Protein AF-A0A1Y5LQH5-F1 (afdb_monomer)

Sequence (147 aa):
MSLTEHLFPGSGIQPGTRGVVVDGPHGWLHQSVTVRFDTGFGDLREVDAPLGKIRLKRRDGGLDRFTERARWVGLCRLGVAAALLLPVLYFVVVYLWTFHTIDGLLPALVVAALDSAASMVDLVLTRPLQAAVFLSVSWWLGRFAFR

Foldseek 3Di:
DDPVCVVDVPPDDDPPFDWDFDAAFDDDPFTWTWTWTQPQLLDIDIDTDTPVPDDDDDPPCDPVVRSVVSNVLNVLLVVLVCVVCVVVVVLVVVCCVVVVDPPCVVVVSVVVVVVVVVVLVVCCVVPVPVSVVVVVVNVVSCVSNPD

pLDDT: mean 78.65, std 14.47, range [30.78, 94.56]

Secondary structure (DSSP, 8-state):
--THHHH---S-PPTT--EEEEEEEE-SSS-EEEEEEE-SSS-EEEEEEEGGG-----S---HHHHHHHHHHHHHHHHHHHHHHHHHHHHHHHHHHHHHS--TTHHHHHHHHHHHHHHHHHHHHHH-HHHHHHHHHHHHHHHHHHH-

Mean predicted aligned error: 10.96 Å

Structure (mmCIF, N/CA/C/O backbone):
data_AF-A0A1Y5LQH5-F1
#
_entry.id   AF-A0A1Y5LQH5-F1
#
loop_
_atom_site.group_PDB
_atom_site.id
_atom_site.type_symbol
_atom_site.label_atom_id
_atom_site.label_alt_id
_atom_site.label_comp_id
_atom_site.label_asym_id
_atom_site.label_entity_id
_atom_site.label_seq_id
_atom_site.pdbx_PDB_ins_code
_atom_site.Cartn_x
_atom_site.Cartn_y
_atom_site.Cartn_z
_atom_site.occupancy
_atom_site.B_iso_or_equiv
_atom_site.auth_seq_id
_atom_site.auth_comp_id
_atom_site.auth_asym_id
_atom_site.auth_atom_id
_atom_site.pdbx_PDB_model_num
ATOM 1 N N . MET A 1 1 ? 7.560 20.820 15.620 1.00 39.12 1 MET A N 1
ATOM 2 C CA . MET A 1 1 ? 6.846 20.021 14.604 1.00 39.12 1 MET A CA 1
ATOM 3 C C . MET A 1 1 ? 7.885 19.615 13.569 1.00 39.12 1 MET A C 1
ATOM 5 O O . MET A 1 1 ? 8.359 20.491 12.855 1.00 39.12 1 MET A O 1
ATOM 9 N N . SER A 1 2 ? 8.381 18.373 13.600 1.00 31.62 2 SER A N 1
ATOM 10 C CA . SER A 1 2 ? 9.509 17.944 12.752 1.00 31.62 2 SER A CA 1
ATOM 11 C C . SER A 1 2 ? 9.044 17.042 11.608 1.00 31.62 2 SER A C 1
ATOM 13 O O . SER A 1 2 ? 8.089 16.282 11.741 1.00 31.62 2 SER A O 1
ATOM 15 N N . LEU A 1 3 ? 9.760 17.107 10.481 1.00 30.78 3 LEU A N 1
ATOM 16 C CA . LEU A 1 3 ? 9.550 16.304 9.263 1.00 30.78 3 LEU A CA 1
ATOM 17 C C . LEU A 1 3 ? 9.507 14.781 9.517 1.00 30.78 3 LEU A C 1
ATOM 19 O O . LEU A 1 3 ? 8.936 14.031 8.729 1.00 30.78 3 LEU A O 1
ATOM 23 N N . THR A 1 4 ? 10.055 14.330 10.645 1.00 35.84 4 THR A N 1
ATOM 24 C CA . THR A 1 4 ? 10.047 12.938 11.110 1.00 35.84 4 THR A CA 1
ATOM 25 C C . THR A 1 4 ? 8.655 12.433 11.512 1.00 35.84 4 THR A C 1
ATOM 27 O O . THR A 1 4 ? 8.353 11.270 11.259 1.00 35.84 4 THR A O 1
ATOM 30 N N . GLU A 1 5 ? 7.774 13.289 12.049 1.00 40.44 5 GLU A N 1
ATOM 31 C CA . GLU A 1 5 ? 6.377 12.927 12.378 1.00 40.44 5 GLU A CA 1
ATOM 32 C C . GLU A 1 5 ? 5.511 12.714 11.124 1.00 40.44 5 GLU A C 1
ATOM 34 O O . GLU A 1 5 ? 4.457 12.085 11.191 1.00 40.44 5 GLU A O 1
ATOM 39 N N . HIS A 1 6 ? 5.951 13.222 9.968 1.00 38.47 6 HIS A N 1
ATOM 40 C CA . HIS A 1 6 ? 5.223 13.100 8.705 1.00 38.47 6 HIS A CA 1
ATOM 41 C C . HIS A 1 6 ? 5.598 11.838 7.913 1.00 38.47 6 HIS A C 1
ATOM 43 O O . HIS A 1 6 ? 4.779 11.324 7.156 1.00 38.47 6 HIS A O 1
ATOM 49 N N . LEU A 1 7 ? 6.819 11.328 8.103 1.00 32.84 7 LEU A N 1
ATOM 50 C CA . LEU A 1 7 ? 7.338 10.156 7.385 1.00 32.84 7 LEU A CA 1
ATOM 51 C C . LEU A 1 7 ? 7.082 8.833 8.124 1.00 32.84 7 LEU A C 1
ATOM 53 O O . LEU A 1 7 ? 7.027 7.784 7.489 1.00 32.84 7 LEU A O 1
ATOM 57 N N . PHE A 1 8 ? 6.849 8.886 9.439 1.00 36.19 8 PHE A N 1
ATOM 58 C CA . PHE A 1 8 ? 6.430 7.743 10.250 1.00 36.19 8 PHE A CA 1
ATOM 59 C C . PHE A 1 8 ? 5.106 8.070 10.954 1.00 36.19 8 PHE A C 1
ATOM 61 O O . PHE A 1 8 ? 5.131 8.615 12.061 1.00 36.19 8 PHE A O 1
ATOM 68 N N . PRO A 1 9 ? 3.934 7.734 10.384 1.00 39.38 9 PRO A N 1
ATOM 69 C CA . PRO A 1 9 ? 2.666 7.832 11.101 1.00 39.38 9 PRO A CA 1
ATOM 70 C C . PRO A 1 9 ? 2.588 6.695 12.140 1.00 39.38 9 PRO A C 1
ATOM 72 O O . PRO A 1 9 ? 1.839 5.740 11.984 1.00 39.38 9 PRO A O 1
ATOM 75 N N . GLY A 1 10 ? 3.442 6.744 13.166 1.00 37.56 10 GLY A N 1
ATOM 76 C CA . GLY A 1 10 ? 3.695 5.633 14.090 1.00 37.56 10 GLY A CA 1
ATOM 77 C C . GLY A 1 10 ? 3.225 5.843 15.531 1.00 37.56 10 GLY A C 1
ATOM 78 O O . GLY A 1 10 ? 3.279 4.897 16.317 1.00 37.56 10 GLY A O 1
ATOM 79 N N . SER A 1 11 ? 2.759 7.039 15.905 1.00 46.75 11 SER A N 1
ATOM 80 C CA . SER A 1 11 ? 2.390 7.343 17.303 1.00 46.75 11 SER A CA 1
ATOM 81 C C . SER A 1 11 ? 1.051 8.062 17.490 1.00 46.75 11 SER A C 1
ATOM 83 O O . SER A 1 11 ? 0.627 8.264 18.626 1.00 46.75 11 SER A O 1
ATOM 85 N N . GLY A 1 12 ? 0.350 8.420 16.410 1.00 52.53 12 GLY A N 1
ATOM 86 C CA . GLY A 1 12 ? -0.924 9.135 16.481 1.00 52.53 12 GLY A CA 1
ATOM 87 C C . GLY A 1 12 ? -2.089 8.290 15.981 1.00 52.53 12 GLY A C 1
ATOM 88 O O . GLY A 1 12 ? -2.122 7.913 14.811 1.00 52.53 12 GLY A O 1
ATOM 89 N N . ILE A 1 13 ? -3.075 8.029 16.842 1.00 59.62 13 ILE A N 1
ATOM 90 C CA . ILE A 1 13 ? -4.373 7.488 16.419 1.00 59.62 13 ILE A CA 1
ATOM 91 C C . ILE A 1 13 ? -4.991 8.485 15.431 1.00 59.62 13 ILE A C 1
ATOM 93 O O . ILE A 1 13 ? -5.259 9.632 15.795 1.00 59.62 13 ILE A O 1
ATOM 97 N N . GLN A 1 14 ? -5.223 8.068 14.183 1.00 62.88 14 GLN A N 1
ATOM 98 C CA . GLN A 1 14 ? -5.835 8.949 13.189 1.00 62.88 14 GLN A CA 1
ATOM 99 C C . GLN A 1 14 ? -7.281 9.298 13.595 1.00 62.88 14 GLN A C 1
ATOM 101 O O . GLN A 1 14 ? -8.009 8.432 14.104 1.00 62.88 14 GLN A O 1
ATOM 106 N N . PRO A 1 15 ? -7.748 10.536 13.356 1.00 59.97 15 PRO A N 1
ATOM 107 C CA . PRO A 1 15 ? -9.134 10.910 13.612 1.00 59.97 15 PRO A CA 1
ATOM 108 C C . PRO A 1 15 ? -10.107 9.986 12.866 1.00 59.97 15 PRO A C 1
ATOM 110 O O . PRO A 1 15 ? -10.001 9.799 11.657 1.00 59.97 15 PRO A O 1
ATOM 113 N N . GLY A 1 16 ? -11.072 9.404 13.584 1.00 64.31 16 GLY A N 1
ATOM 114 C CA . GLY A 1 16 ? -12.062 8.485 13.005 1.00 64.31 16 GLY A CA 1
ATOM 115 C C . GLY A 1 16 ? -11.658 7.005 12.993 1.00 64.31 16 GLY A C 1
ATOM 116 O O . GLY A 1 16 ? -12.449 6.179 12.525 1.00 64.31 16 GLY A O 1
ATOM 117 N N . THR A 1 17 ? -10.488 6.662 13.546 1.00 70.88 17 THR A N 1
ATOM 118 C CA . THR A 1 17 ? -10.079 5.269 13.783 1.00 70.88 17 THR A CA 1
ATOM 119 C C . THR A 1 17 ? -11.118 4.562 14.651 1.00 70.88 17 THR A C 1
ATOM 121 O O . THR A 1 17 ? -11.573 5.089 15.669 1.00 70.88 17 THR A O 1
ATOM 124 N N . ARG A 1 18 ? -11.539 3.370 14.223 1.00 74.06 18 ARG A N 1
ATOM 125 C CA . ARG A 1 18 ? -12.509 2.549 14.952 1.00 74.06 18 ARG A CA 1
ATOM 126 C C . ARG A 1 18 ? -11.754 1.499 15.749 1.00 74.06 18 ARG A C 1
ATOM 128 O O . ARG A 1 18 ? -10.934 0.784 15.187 1.00 74.06 18 ARG A O 1
ATOM 135 N N . GLY A 1 19 ? -12.080 1.394 17.028 1.00 78.69 19 GLY A N 1
ATOM 136 C CA . GLY A 1 19 ? -11.556 0.361 17.906 1.00 78.69 19 GLY A CA 1
ATOM 137 C C . GLY A 1 19 ? -12.663 -0.300 18.709 1.00 78.69 19 GLY A C 1
ATOM 138 O O . GLY A 1 19 ? -13.820 0.135 18.688 1.00 78.69 19 GLY A O 1
ATOM 139 N N . VAL A 1 20 ? -12.293 -1.359 19.408 1.00 82.69 20 VAL A N 1
ATOM 140 C CA . VAL A 1 20 ? -13.134 -2.077 20.356 1.00 82.69 20 VAL A CA 1
ATOM 141 C C . VAL A 1 20 ? -12.577 -1.875 21.757 1.00 82.69 20 VAL A C 1
ATOM 143 O O . VAL A 1 20 ? -11.366 -1.870 21.961 1.00 82.69 20 VAL A O 1
ATOM 146 N N . VAL A 1 21 ? -13.466 -1.659 22.718 1.00 82.12 21 VAL A N 1
ATOM 147 C CA . VAL A 1 21 ? -13.095 -1.573 24.130 1.00 82.12 21 VAL A CA 1
ATOM 148 C C . VAL A 1 21 ? -12.742 -2.977 24.611 1.00 82.12 21 VAL A C 1
ATOM 150 O O . VAL A 1 21 ? -13.555 -3.887 24.449 1.00 82.12 21 VAL A O 1
ATOM 153 N N . VAL A 1 22 ? -11.531 -3.147 25.140 1.00 81.94 22 VAL A N 1
ATOM 154 C CA . VAL A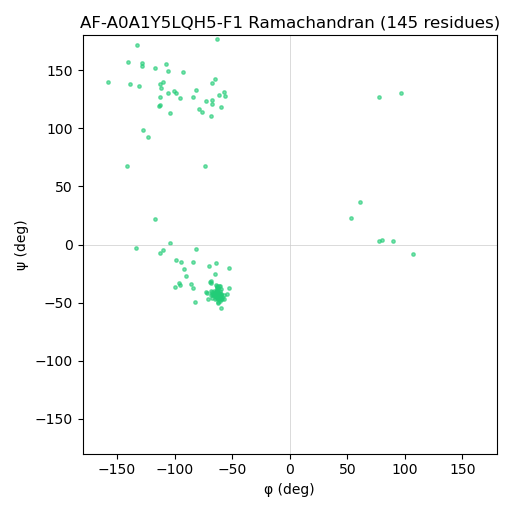 1 22 ? -11.034 -4.439 25.641 1.00 81.94 22 VAL A CA 1
ATOM 155 C C . VAL A 1 22 ? -11.152 -4.516 27.150 1.00 81.94 22 VAL A C 1
ATOM 157 O O . VAL A 1 22 ? -11.491 -5.575 27.668 1.00 81.94 22 VAL A O 1
ATOM 160 N N . ASP A 1 23 ? -10.925 -3.395 27.830 1.00 79.44 23 ASP A N 1
ATOM 161 C CA . ASP A 1 23 ? -10.952 -3.342 29.283 1.00 79.44 23 ASP A CA 1
ATOM 162 C C . ASP A 1 23 ? -11.857 -2.218 29.794 1.00 79.44 23 ASP A C 1
ATOM 164 O O . ASP A 1 23 ? -12.156 -1.263 29.073 1.00 79.44 23 ASP A O 1
ATOM 168 N N . GLY A 1 24 ? -12.349 -2.367 31.022 1.00 74.25 24 GLY A N 1
ATOM 169 C CA . GLY A 1 24 ? -13.285 -1.443 31.656 1.00 74.25 24 GLY A CA 1
ATOM 170 C C . GLY A 1 24 ? -12.719 -0.031 31.872 1.00 74.25 24 GLY A C 1
ATOM 171 O O . GLY A 1 24 ? -11.561 0.255 31.562 1.00 74.25 24 GLY A O 1
ATOM 172 N N . PRO A 1 25 ? -13.535 0.900 32.395 1.00 77.75 25 PRO A N 1
ATOM 173 C CA . PRO A 1 25 ? -13.039 2.206 32.798 1.00 77.75 25 PRO A CA 1
ATOM 174 C C . PRO A 1 25 ? -12.108 2.088 34.014 1.00 77.75 25 PRO A C 1
ATOM 176 O O . PRO A 1 25 ? -12.514 1.594 35.064 1.00 77.75 25 PRO A O 1
ATOM 179 N N . HIS A 1 26 ? -10.886 2.596 33.879 1.00 77.31 26 HIS A N 1
ATOM 180 C CA . HIS A 1 26 ? -9.863 2.652 34.921 1.00 77.31 26 HIS A CA 1
ATOM 181 C C . HIS A 1 26 ? -9.519 4.108 35.260 1.00 77.31 26 HIS A C 1
ATOM 183 O O . HIS A 1 26 ? -9.644 4.999 34.424 1.00 77.31 26 HIS A O 1
ATOM 189 N N . GLY A 1 27 ? -9.085 4.356 36.498 1.00 66.88 27 GLY A N 1
ATOM 190 C CA . GLY A 1 27 ? -8.715 5.692 36.977 1.00 66.88 27 GLY A CA 1
ATOM 191 C C . GLY A 1 27 ? -9.834 6.403 37.746 1.00 66.88 27 GLY A C 1
ATOM 192 O O . GLY A 1 27 ? -10.978 6.487 37.307 1.00 66.88 27 GLY A O 1
ATOM 193 N N . TRP A 1 28 ? -9.486 6.922 38.928 1.00 63.28 28 TRP A N 1
ATOM 194 C CA . TRP A 1 28 ? -10.450 7.491 39.877 1.00 63.28 28 TRP A CA 1
ATOM 195 C C . TRP A 1 28 ? -10.801 8.960 39.583 1.00 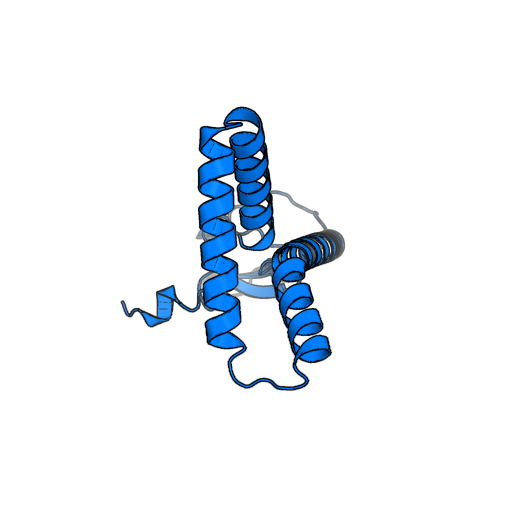63.28 28 TRP A C 1
ATOM 197 O O . TRP A 1 28 ? -11.961 9.341 39.695 1.00 63.28 28 TRP A O 1
ATOM 207 N N . LEU A 1 29 ? -9.826 9.771 39.143 1.00 70.62 29 LEU A N 1
ATOM 208 C CA . LEU A 1 29 ? -10.043 11.171 38.727 1.00 70.62 29 LEU A CA 1
ATOM 209 C C . LEU A 1 29 ? -10.213 11.346 37.210 1.00 70.62 29 LEU A C 1
ATOM 211 O O . LEU A 1 29 ? -10.949 12.223 36.763 1.00 70.62 29 LEU A O 1
ATOM 215 N N . HIS A 1 30 ? -9.541 10.518 36.412 1.00 65.44 30 HIS A N 1
ATOM 216 C CA . HIS A 1 30 ? -9.630 10.537 34.955 1.00 65.44 30 HIS A CA 1
ATOM 217 C C . HIS A 1 30 ? -9.947 9.136 34.460 1.00 65.44 30 HIS A C 1
ATOM 219 O O 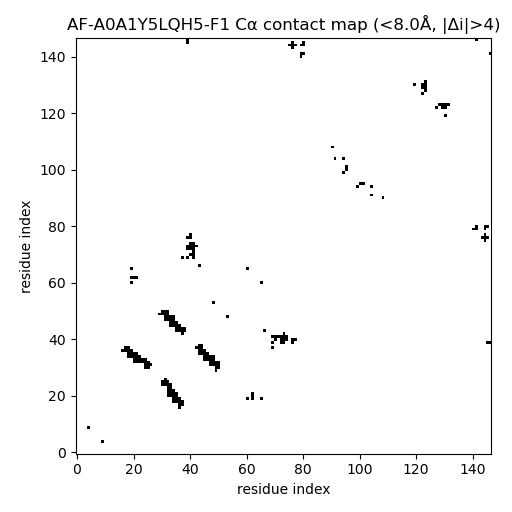. HIS A 1 30 ? -9.054 8.304 34.346 1.00 65.44 30 HIS A O 1
ATOM 225 N N . GLN A 1 31 ? -11.226 8.891 34.179 1.00 77.94 31 GLN A N 1
ATOM 226 C CA . GLN A 1 31 ? -11.677 7.614 33.643 1.00 77.94 31 GLN A CA 1
ATOM 227 C C . GLN A 1 31 ? -11.152 7.423 32.211 1.00 77.94 31 GLN A C 1
ATOM 229 O O . GLN A 1 31 ? -11.571 8.114 31.270 1.00 77.94 31 GLN A O 1
ATOM 234 N N . SER A 1 32 ? -10.227 6.482 32.053 1.00 80.44 32 SER A N 1
ATOM 235 C CA . SER A 1 32 ? -9.706 5.990 30.780 1.00 80.44 32 SER A CA 1
ATOM 236 C C . SER A 1 32 ? -10.231 4.591 30.495 1.00 80.44 32 SER A C 1
ATOM 238 O O . SER A 1 32 ? -10.616 3.860 31.397 1.00 80.44 32 SER A O 1
ATOM 240 N N . VAL A 1 33 ? -10.280 4.225 29.221 1.00 80.69 33 VAL A N 1
ATOM 241 C CA . VAL A 1 33 ? -10.697 2.902 28.757 1.00 80.69 33 VAL A CA 1
ATOM 242 C C . VAL A 1 33 ? -9.652 2.398 27.773 1.00 80.69 33 VAL A C 1
ATOM 244 O O . VAL A 1 33 ? -9.232 3.152 26.891 1.00 80.69 33 VAL A O 1
ATOM 247 N N . THR A 1 34 ? -9.265 1.130 27.889 1.00 80.88 34 THR A N 1
ATOM 248 C CA . THR A 1 34 ? -8.328 0.503 26.954 1.00 80.88 34 THR A CA 1
ATOM 249 C C . THR A 1 34 ? -9.062 0.121 25.675 1.00 80.88 34 THR A C 1
ATOM 251 O O . THR A 1 34 ? -9.991 -0.697 25.668 1.00 80.88 34 THR A O 1
ATOM 254 N N . VAL A 1 35 ? -8.663 0.745 24.570 1.00 80.12 35 VAL A N 1
ATOM 255 C CA . VAL A 1 35 ? -9.253 0.535 23.248 1.00 80.12 35 VAL A CA 1
ATOM 256 C C . VAL A 1 35 ? -8.232 -0.145 22.351 1.00 80.12 35 VAL A C 1
ATOM 258 O O . VAL A 1 35 ? -7.126 0.358 22.164 1.00 80.12 35 VAL A O 1
ATOM 261 N N . ARG A 1 36 ? -8.631 -1.259 21.737 1.00 82.06 36 ARG A N 1
ATOM 262 C CA . ARG A 1 36 ? -7.861 -1.944 20.700 1.00 82.06 36 ARG A CA 1
ATOM 263 C C . ARG A 1 36 ? -8.325 -1.492 19.324 1.00 82.06 36 ARG A C 1
ATOM 265 O O . ARG A 1 36 ? -9.515 -1.569 19.020 1.00 82.06 36 ARG A O 1
ATOM 272 N N . PHE A 1 37 ? -7.412 -1.031 18.483 1.00 80.12 37 PHE A N 1
ATOM 273 C CA . PHE A 1 37 ? -7.698 -0.623 17.108 1.00 80.12 37 PHE A CA 1
ATOM 274 C C . PHE A 1 37 ? -6.755 -1.306 16.117 1.00 80.12 37 PHE A C 1
ATOM 276 O O . PHE A 1 37 ? -5.647 -1.709 16.463 1.00 80.12 37 PHE A O 1
ATOM 283 N N . ASP A 1 38 ? -7.232 -1.449 14.884 1.00 77.00 38 ASP A N 1
ATOM 284 C CA . ASP A 1 38 ? -6.478 -2.014 13.764 1.00 77.00 38 ASP A CA 1
ATOM 285 C C . ASP A 1 38 ? -5.608 -0.921 13.132 1.00 77.00 38 ASP A C 1
ATOM 287 O O . ASP A 1 38 ? -6.108 0.155 12.790 1.00 77.00 38 ASP A O 1
ATOM 291 N N . THR A 1 39 ? -4.310 -1.186 12.994 1.00 69.62 39 THR A N 1
ATOM 292 C CA . THR A 1 39 ? -3.354 -0.282 12.332 1.00 69.62 39 THR A CA 1
ATOM 293 C C . THR A 1 39 ? -3.392 -0.404 10.807 1.00 69.62 39 THR A C 1
ATOM 295 O O . THR A 1 39 ? -2.748 0.374 10.106 1.00 69.62 39 THR A O 1
ATOM 298 N N . GLY A 1 40 ? -4.189 -1.333 10.276 1.00 62.50 40 GLY A N 1
ATOM 299 C CA . GLY A 1 40 ? -4.520 -1.436 8.864 1.00 62.50 40 GLY A CA 1
ATOM 300 C C . GLY A 1 40 ? -3.850 -2.586 8.121 1.00 62.50 40 GLY A C 1
ATOM 301 O O . GLY A 1 40 ? -4.237 -2.840 6.984 1.00 62.50 40 GLY A O 1
ATOM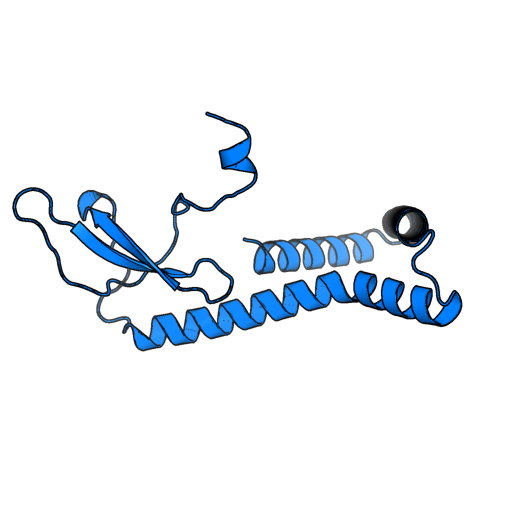 302 N N . PHE A 1 41 ? -2.911 -3.299 8.746 1.00 63.69 41 PHE A N 1
ATOM 303 C CA . PHE A 1 41 ? -2.290 -4.522 8.213 1.00 63.69 41 PHE A CA 1
ATOM 304 C C . PHE A 1 41 ? -2.581 -5.755 9.085 1.00 63.69 41 PHE A C 1
ATOM 306 O O . PHE A 1 41 ? -1.850 -6.740 9.042 1.00 63.69 41 PHE A O 1
ATOM 313 N N . GLY A 1 42 ? -3.655 -5.713 9.880 1.00 60.50 42 GLY A N 1
ATOM 314 C CA . GLY A 1 42 ? -4.016 -6.794 10.799 1.00 60.50 42 GLY A CA 1
ATOM 315 C C . GLY A 1 42 ? -3.219 -6.795 12.106 1.00 60.50 42 GLY A C 1
ATOM 316 O O . GLY A 1 42 ? -3.421 -7.688 12.926 1.00 60.50 42 GLY A O 1
ATOM 317 N N . ASP A 1 43 ? -2.353 -5.800 12.315 1.00 70.25 43 ASP A N 1
ATOM 318 C CA . ASP A 1 43 ? -1.738 -5.531 13.612 1.00 70.25 43 ASP A CA 1
ATOM 319 C C . ASP A 1 43 ? -2.717 -4.7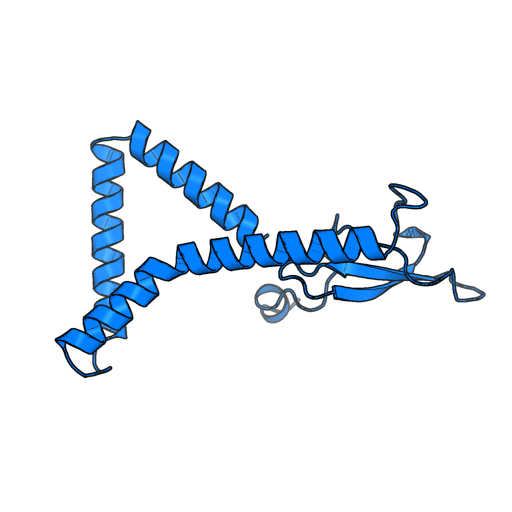37 14.490 1.00 70.25 43 ASP A C 1
ATOM 321 O O . ASP A 1 43 ? -3.371 -3.784 14.056 1.00 70.25 43 ASP A O 1
ATOM 325 N N . LEU A 1 44 ? -2.852 -5.181 15.734 1.00 75.06 44 LEU A N 1
ATOM 326 C CA . LEU A 1 44 ? -3.815 -4.662 16.691 1.00 75.06 44 LEU A CA 1
ATOM 327 C C . LEU A 1 44 ? -3.043 -3.954 17.795 1.00 75.06 44 LEU A C 1
ATOM 329 O O . LEU A 1 44 ? -2.259 -4.581 18.503 1.00 75.06 44 LEU A O 1
ATOM 333 N N . ARG A 1 45 ? -3.299 -2.660 17.979 1.00 78.69 45 ARG A N 1
ATOM 334 C CA . ARG A 1 45 ? -2.699 -1.889 19.070 1.00 78.69 45 ARG A CA 1
ATOM 335 C C . ARG A 1 45 ? -3.725 -1.513 20.112 1.00 78.69 45 ARG A C 1
ATOM 337 O O . ARG A 1 45 ? -4.846 -1.135 19.783 1.00 78.69 45 ARG A O 1
ATOM 344 N N . GLU A 1 46 ? -3.305 -1.596 21.364 1.00 82.25 46 GLU A N 1
ATOM 345 C CA . GLU A 1 46 ? -4.063 -1.152 22.526 1.00 82.25 46 GLU A CA 1
ATOM 346 C C . GLU A 1 46 ? -3.555 0.204 22.983 1.00 82.25 46 GLU A C 1
ATOM 348 O O . GLU A 1 46 ? -2.348 0.422 23.096 1.00 82.25 46 GLU A O 1
ATOM 353 N N . VAL A 1 47 ? -4.481 1.129 23.212 1.00 79.81 47 VAL A N 1
ATOM 354 C CA . VAL A 1 47 ? -4.184 2.442 23.780 1.00 79.81 47 VAL A CA 1
ATOM 355 C C . VAL A 1 47 ? -5.260 2.797 24.788 1.00 79.81 47 VAL A C 1
ATOM 357 O O . VAL A 1 47 ? -6.455 2.622 24.534 1.00 79.81 47 VAL A O 1
ATOM 360 N N . ASP A 1 48 ? -4.827 3.365 25.907 1.00 78.88 48 ASP A N 1
ATOM 361 C CA . ASP A 1 48 ? -5.723 3.960 26.884 1.00 78.88 48 ASP A CA 1
ATOM 362 C C . ASP A 1 48 ? -6.221 5.309 26.376 1.00 78.88 48 ASP A C 1
ATOM 364 O O . ASP A 1 48 ? -5.465 6.270 26.206 1.00 78.88 48 ASP A O 1
ATOM 368 N N . ALA A 1 49 ? -7.521 5.382 26.114 1.00 74.88 49 ALA A N 1
ATOM 369 C CA . ALA A 1 49 ? -8.173 6.591 25.650 1.00 74.88 49 ALA A CA 1
ATOM 370 C C . ALA A 1 49 ? -9.116 7.134 26.738 1.00 74.88 49 ALA A C 1
ATOM 372 O O . ALA A 1 49 ? -9.887 6.376 27.331 1.00 74.88 49 ALA A O 1
ATOM 373 N N . PRO A 1 50 ? -9.095 8.450 27.020 1.00 78.75 50 PRO A N 1
ATOM 374 C CA . PRO A 1 50 ? -10.022 9.048 27.974 1.00 78.75 50 PRO A CA 1
ATOM 375 C C . PRO A 1 50 ? -11.452 8.999 27.426 1.00 78.75 50 PRO A C 1
ATOM 377 O O . PRO A 1 50 ? -11.681 9.315 26.254 1.00 78.75 50 PRO A O 1
ATOM 380 N N . LEU A 1 51 ? -12.426 8.684 28.286 1.00 77.19 51 LEU A N 1
ATOM 381 C CA . LEU A 1 51 ? -13.837 8.529 27.896 1.00 77.19 51 LEU A CA 1
ATOM 382 C C . LEU A 1 51 ? -14.399 9.738 27.136 1.00 77.19 51 LEU A C 1
ATOM 384 O O . LEU A 1 51 ? -15.138 9.570 26.168 1.00 77.19 51 LEU A O 1
ATOM 388 N N . GLY A 1 52 ? -13.999 10.955 27.516 1.00 74.56 52 GLY A N 1
ATOM 389 C CA . GLY A 1 52 ? -14.455 12.190 26.867 1.00 74.56 52 GLY A CA 1
ATOM 390 C C . GLY A 1 52 ? -14.041 12.337 25.396 1.00 74.56 52 GLY A C 1
ATOM 391 O O . GLY A 1 52 ? -14.611 13.163 24.688 1.00 74.56 52 GLY A O 1
ATOM 392 N N . LYS A 1 53 ? -13.072 11.545 24.913 1.00 75.12 53 LYS A N 1
ATOM 393 C CA . LYS A 1 53 ? -12.611 11.549 23.512 1.00 75.12 53 LYS A CA 1
ATOM 394 C C . LYS A 1 53 ? -13.133 10.360 22.699 1.00 75.12 53 LYS A C 1
ATOM 396 O O . LYS A 1 53 ? -12.799 10.237 21.522 1.00 75.12 53 LYS A O 1
ATOM 401 N N . ILE A 1 54 ? -13.948 9.491 23.296 1.00 74.62 54 ILE A N 1
ATOM 402 C CA . ILE A 1 54 ? -14.466 8.282 22.651 1.00 74.62 54 ILE A CA 1
ATOM 403 C C . ILE A 1 54 ? -15.938 8.491 22.303 1.00 74.62 54 ILE A C 1
ATOM 405 O O . ILE A 1 54 ? -16.754 8.865 23.142 1.00 74.62 54 ILE A O 1
ATOM 409 N N . ARG A 1 55 ? -16.312 8.185 21.057 1.00 79.81 55 ARG A N 1
ATOM 410 C CA . ARG A 1 55 ? -17.717 8.116 20.646 1.00 79.81 55 ARG A CA 1
ATOM 411 C C . ARG A 1 55 ? -18.144 6.661 20.520 1.00 79.81 55 ARG A C 1
ATOM 413 O O . ARG A 1 55 ? -17.705 5.957 19.611 1.00 79.81 55 ARG A O 1
ATOM 420 N N . LEU A 1 56 ? -19.042 6.226 21.399 1.00 80.06 56 LEU A N 1
ATOM 421 C CA . LEU A 1 56 ? -19.616 4.886 21.333 1.00 80.06 56 LEU A CA 1
ATOM 422 C C . LEU A 1 56 ? -20.496 4.751 20.081 1.00 80.06 56 LEU A C 1
ATOM 424 O O . LEU A 1 56 ? -21.465 5.490 19.912 1.00 80.06 56 LEU A O 1
ATOM 428 N N . LYS A 1 57 ? -20.162 3.802 19.200 1.00 80.56 57 LYS A N 1
ATOM 429 C CA . LYS A 1 57 ? -20.973 3.492 18.009 1.00 80.56 57 LYS A CA 1
ATOM 430 C C . LYS A 1 57 ? -21.942 2.330 18.209 1.00 80.56 57 LYS A C 1
ATOM 432 O O . LYS A 1 57 ? -23.003 2.329 17.595 1.00 80.56 57 LYS A O 1
ATOM 437 N N . ARG A 1 58 ? -21.558 1.318 18.990 1.00 78.81 58 ARG A N 1
ATOM 438 C CA . ARG A 1 58 ? -22.324 0.080 19.184 1.00 78.81 58 ARG A CA 1
ATOM 439 C C . ARG A 1 58 ? -21.914 -0.579 20.503 1.00 78.81 58 ARG A C 1
ATOM 441 O O . ARG A 1 58 ? -20.724 -0.599 20.805 1.00 78.81 58 ARG A O 1
ATOM 448 N N . ARG A 1 59 ? -22.881 -1.119 21.253 1.00 77.38 59 ARG A N 1
ATOM 449 C CA . ARG A 1 59 ? -22.645 -2.017 22.399 1.00 77.38 59 ARG A CA 1
ATOM 450 C C . ARG A 1 59 ? -22.671 -3.477 21.930 1.00 77.38 59 ARG A C 1
ATOM 452 O O . ARG A 1 59 ? -23.336 -3.781 20.940 1.00 77.38 59 ARG A O 1
ATOM 459 N N . ASP A 1 60 ? -21.893 -4.334 22.588 1.00 71.88 60 ASP A N 1
ATOM 460 C CA . ASP A 1 60 ? -21.870 -5.793 22.376 1.00 71.88 60 ASP A CA 1
ATOM 461 C C . ASP A 1 60 ? -21.464 -6.248 20.962 1.00 71.88 60 ASP A C 1
ATOM 463 O O . ASP A 1 60 ? -21.964 -7.227 20.409 1.00 71.88 60 ASP A O 1
ATOM 467 N N . GLY A 1 61 ? -20.521 -5.528 20.345 1.00 67.62 61 GLY A N 1
ATOM 468 C CA . GLY A 1 61 ? -19.942 -5.926 19.056 1.00 67.62 61 GLY A CA 1
ATOM 469 C C . GLY A 1 61 ? -19.146 -7.237 19.116 1.00 67.62 61 GLY A C 1
ATOM 470 O O . GLY A 1 61 ? -19.072 -7.932 18.104 1.00 67.62 61 GLY A O 1
ATOM 471 N N . GLY A 1 62 ? -18.622 -7.581 20.298 1.00 76.88 62 GLY A N 1
ATOM 472 C CA . GLY A 1 62 ? -17.729 -8.714 20.536 1.00 76.88 62 GLY A CA 1
ATOM 473 C C . GLY A 1 62 ? -16.299 -8.419 20.077 1.00 76.88 62 GLY A C 1
ATOM 474 O O . GLY A 1 62 ? -16.081 -8.034 18.927 1.00 76.88 62 GLY A O 1
ATOM 475 N N . LEU A 1 63 ? -15.328 -8.609 20.976 1.00 80.88 63 LEU A N 1
ATOM 476 C CA . LEU A 1 63 ? -13.897 -8.481 20.678 1.00 80.88 63 LEU A CA 1
ATOM 477 C C . LEU A 1 63 ? -13.493 -9.419 19.532 1.00 80.88 63 LEU A C 1
ATOM 479 O O . LEU A 1 63 ? -12.850 -8.979 18.584 1.00 80.88 63 LEU A O 1
ATOM 483 N N . ASP A 1 64 ? -13.980 -10.659 19.561 1.00 80.62 64 ASP A N 1
ATOM 484 C CA . ASP A 1 64 ? -13.641 -11.697 18.580 1.00 80.62 64 ASP A CA 1
ATOM 485 C C . ASP A 1 64 ? -14.115 -11.360 17.161 1.00 80.62 64 ASP A C 1
ATOM 487 O O . ASP A 1 64 ? -13.392 -11.534 16.185 1.00 80.62 64 ASP A O 1
ATOM 491 N N . ARG A 1 65 ? -15.315 -10.780 17.023 1.00 80.19 65 ARG A N 1
ATOM 492 C CA . ARG A 1 65 ? -15.818 -10.340 15.710 1.00 80.19 65 ARG A CA 1
ATOM 493 C C . ARG A 1 65 ? -15.028 -9.155 15.161 1.00 80.19 65 ARG A C 1
ATOM 495 O O . ARG A 1 65 ? -14.929 -8.991 13.944 1.00 80.19 65 ARG A O 1
ATOM 502 N N . PHE A 1 66 ? -14.506 -8.294 16.037 1.00 79.81 66 PHE A N 1
ATOM 503 C CA . PHE A 1 66 ? -13.655 -7.182 15.626 1.00 79.81 66 PHE A CA 1
ATOM 504 C C . PHE A 1 66 ? -12.290 -7.683 15.149 1.00 79.81 66 PHE A C 1
ATOM 506 O O . PHE A 1 66 ? -11.849 -7.278 14.074 1.00 79.81 66 PHE A O 1
ATOM 513 N N . THR A 1 67 ? -11.654 -8.583 15.901 1.00 80.38 67 THR A N 1
ATOM 514 C CA . THR A 1 67 ? -10.339 -9.138 15.552 1.00 80.38 67 THR A CA 1
ATOM 515 C C . THR A 1 67 ? -10.396 -9.973 14.276 1.00 80.38 67 THR A C 1
ATOM 517 O O . THR A 1 67 ? -9.545 -9.803 13.405 1.00 80.38 67 THR A O 1
ATOM 520 N N . GLU A 1 68 ? -11.428 -10.802 14.100 1.00 83.25 68 GLU A N 1
ATOM 521 C CA . GLU A 1 68 ? -11.615 -11.590 12.879 1.00 83.25 68 GLU A CA 1
ATOM 522 C C . GLU A 1 68 ? -11.789 -10.687 11.651 1.00 83.25 68 GLU A C 1
ATOM 524 O O . GLU A 1 68 ? -11.121 -10.867 10.631 1.00 83.25 68 GLU A O 1
ATOM 529 N N . ARG A 1 69 ? -12.626 -9.648 11.759 1.00 81.12 69 ARG A N 1
ATOM 530 C CA . ARG A 1 69 ? -12.813 -8.680 10.673 1.00 81.12 69 ARG A CA 1
ATOM 531 C C . ARG A 1 69 ? -11.528 -7.917 10.352 1.00 81.12 69 ARG A C 1
ATOM 533 O O . ARG A 1 69 ? -11.222 -7.752 9.174 1.00 81.12 69 ARG A O 1
ATOM 540 N N . ALA A 1 70 ? -10.808 -7.440 11.367 1.00 80.19 70 ALA A N 1
ATOM 541 C CA . ALA A 1 70 ? -9.540 -6.731 11.188 1.00 80.19 70 ALA A CA 1
ATOM 542 C C . ALA A 1 70 ? -8.513 -7.619 10.472 1.00 80.19 70 ALA A C 1
ATOM 544 O O . ALA A 1 70 ? -7.885 -7.189 9.508 1.00 80.19 70 ALA A O 1
ATOM 545 N N . ARG A 1 71 ? -8.428 -8.900 10.851 1.00 80.94 71 ARG A N 1
ATOM 546 C CA . ARG A 1 71 ? -7.555 -9.879 10.193 1.00 80.94 71 ARG A CA 1
ATOM 547 C C . ARG A 1 71 ? -7.900 -10.062 8.716 1.00 80.94 71 ARG A C 1
ATOM 549 O O . ARG A 1 71 ? -7.007 -9.999 7.876 1.00 80.94 71 ARG A O 1
ATOM 556 N N . TRP A 1 72 ? -9.177 -10.256 8.382 1.00 82.38 72 TRP A N 1
ATOM 557 C CA . TRP A 1 72 ? -9.606 -10.400 6.986 1.00 82.38 72 TRP A CA 1
ATOM 558 C C . TRP A 1 72 ? -9.341 -9.141 6.160 1.00 82.38 72 TRP A C 1
ATOM 560 O O . TRP A 1 72 ? -8.847 -9.235 5.039 1.00 82.38 72 TRP A O 1
ATOM 570 N N . VAL A 1 73 ? -9.622 -7.957 6.710 1.00 82.12 73 VAL A N 1
ATOM 571 C CA . VAL A 1 73 ? -9.342 -6.685 6.027 1.00 82.12 73 VAL A CA 1
ATOM 572 C C . VAL A 1 73 ? -7.839 -6.493 5.829 1.00 82.12 73 VAL A C 1
ATOM 574 O O . VAL A 1 73 ? -7.428 -6.133 4.727 1.00 82.12 73 VAL A O 1
ATOM 577 N N . GLY A 1 74 ? -7.022 -6.791 6.841 1.00 79.38 74 GLY A N 1
ATOM 578 C CA . GLY A 1 74 ? -5.563 -6.752 6.750 1.00 79.38 74 GLY A CA 1
ATOM 579 C C . GLY A 1 74 ? -5.020 -7.687 5.668 1.00 79.38 74 GLY A C 1
ATOM 580 O O . GLY A 1 74 ? -4.215 -7.262 4.844 1.00 79.38 74 GLY A O 1
ATOM 581 N N . LEU A 1 75 ? -5.523 -8.925 5.593 1.00 82.94 75 LEU A N 1
ATOM 582 C CA . LEU A 1 75 ? -5.164 -9.876 4.534 1.00 82.94 75 LEU A CA 1
ATOM 583 C C . LEU A 1 75 ? -5.550 -9.363 3.143 1.00 82.94 75 LEU A C 1
ATOM 585 O O . LEU A 1 75 ? -4.740 -9.432 2.221 1.00 82.94 75 LEU A O 1
ATOM 589 N N . CYS A 1 76 ? -6.752 -8.802 2.987 1.00 85.44 76 CYS A N 1
ATOM 590 C CA . CYS A 1 76 ? -7.170 -8.196 1.725 1.00 85.44 76 CYS A CA 1
ATOM 591 C C . CYS A 1 76 ? -6.265 -7.021 1.332 1.00 85.44 76 CYS A C 1
ATOM 593 O O . CYS A 1 76 ? -5.861 -6.923 0.176 1.00 85.44 76 CYS A O 1
ATOM 595 N N . ARG A 1 77 ? -5.913 -6.141 2.276 1.00 84.00 77 ARG A N 1
ATOM 596 C CA . ARG A 1 77 ? -5.005 -5.009 2.028 1.00 84.00 77 ARG A CA 1
ATOM 597 C C . ARG A 1 77 ? -3.611 -5.471 1.631 1.00 84.00 77 ARG A C 1
ATOM 599 O O . ARG A 1 77 ? -3.054 -4.938 0.676 1.00 84.00 77 ARG A O 1
ATOM 606 N N . LEU A 1 78 ? -3.087 -6.493 2.304 1.00 83.62 78 LEU A N 1
ATOM 607 C CA . LEU A 1 78 ? -1.802 -7.099 1.970 1.00 83.62 78 LEU A CA 1
ATOM 608 C C . LEU A 1 78 ? -1.832 -7.751 0.583 1.00 83.62 78 LEU A C 1
ATOM 610 O O . LEU A 1 78 ? -0.906 -7.555 -0.197 1.00 83.62 78 LEU A O 1
ATOM 614 N N . GLY A 1 79 ? -2.918 -8.447 0.238 1.00 84.69 79 GLY A N 1
ATOM 615 C CA . GLY A 1 79 ? -3.125 -9.007 -1.098 1.00 84.69 79 GLY A CA 1
ATOM 616 C C . GLY A 1 79 ? -3.153 -7.934 -2.190 1.00 84.69 79 GLY A C 1
ATOM 617 O O . GLY A 1 79 ? -2.490 -8.084 -3.212 1.00 84.69 79 GLY A O 1
ATOM 618 N N . VAL A 1 80 ? -3.853 -6.818 -1.961 1.00 85.25 80 VAL A N 1
ATOM 619 C CA . VAL A 1 80 ? -3.879 -5.686 -2.904 1.00 85.25 80 VAL A CA 1
ATOM 620 C C . VAL A 1 80 ? -2.506 -5.017 -3.008 1.00 85.25 80 VAL A C 1
ATOM 622 O O . VAL A 1 80 ? -2.050 -4.745 -4.115 1.00 85.25 80 VAL A O 1
ATOM 625 N N . ALA A 1 81 ? -1.814 -4.788 -1.889 1.00 81.88 81 ALA A N 1
ATOM 626 C CA . ALA A 1 81 ? -0.465 -4.226 -1.896 1.00 81.88 81 ALA A CA 1
ATOM 627 C C . ALA A 1 81 ? 0.521 -5.131 -2.656 1.00 81.88 81 ALA A C 1
ATOM 629 O O . ALA A 1 81 ? 1.290 -4.648 -3.484 1.00 81.88 81 ALA A O 1
ATOM 630 N N . ALA A 1 82 ? 0.450 -6.446 -2.437 1.00 86.69 82 ALA A N 1
ATOM 631 C CA . ALA A 1 82 ? 1.252 -7.423 -3.163 1.00 86.69 82 ALA A CA 1
ATOM 632 C C . ALA A 1 82 ? 0.926 -7.425 -4.664 1.00 86.69 82 ALA A C 1
ATOM 634 O O . ALA A 1 82 ? 1.841 -7.430 -5.480 1.00 86.69 82 ALA A O 1
ATOM 635 N N . ALA A 1 83 ? -0.355 -7.347 -5.039 1.00 86.00 83 ALA A N 1
ATOM 636 C CA . ALA A 1 83 ? -0.768 -7.250 -6.438 1.00 86.00 83 ALA A CA 1
ATOM 637 C C . ALA A 1 83 ? -0.241 -5.973 -7.117 1.00 86.00 83 ALA A C 1
ATOM 639 O O . ALA A 1 83 ? 0.182 -6.027 -8.269 1.00 86.00 83 ALA A O 1
ATOM 640 N N . LEU A 1 84 ? -0.206 -4.843 -6.402 1.00 85.06 84 LEU A N 1
ATOM 641 C CA . LEU A 1 84 ? 0.371 -3.589 -6.901 1.00 85.06 84 LEU A CA 1
ATOM 642 C C . LEU A 1 84 ? 1.899 -3.657 -7.050 1.00 85.06 84 LEU A C 1
ATOM 644 O O . LEU A 1 84 ? 2.450 -3.028 -7.949 1.00 85.06 84 LEU A O 1
ATOM 648 N N . LEU A 1 85 ? 2.585 -4.420 -6.195 1.00 86.81 85 LEU A N 1
ATOM 649 C CA . LEU A 1 85 ? 4.038 -4.625 -6.266 1.00 86.81 85 LEU A CA 1
ATOM 650 C C . LEU A 1 85 ? 4.451 -5.732 -7.245 1.00 86.81 85 LEU A C 1
ATOM 652 O O . LEU A 1 85 ? 5.617 -5.802 -7.635 1.00 86.81 85 LEU A O 1
ATOM 656 N N . LEU A 1 86 ? 3.512 -6.578 -7.669 1.00 89.69 86 LEU A N 1
ATOM 657 C CA . LEU A 1 86 ? 3.771 -7.722 -8.539 1.00 89.69 86 LEU A CA 1
ATOM 658 C C . LEU A 1 86 ? 4.504 -7.355 -9.843 1.00 89.69 86 LEU A C 1
ATOM 660 O O . LEU A 1 86 ? 5.446 -8.069 -10.179 1.00 89.69 86 LEU A O 1
ATOM 664 N N . PRO A 1 87 ? 4.175 -6.259 -10.561 1.00 86.31 87 PRO A N 1
ATOM 665 C CA . PRO A 1 87 ? 4.897 -5.885 -11.780 1.00 86.31 87 PRO A CA 1
ATOM 666 C C . PRO A 1 87 ? 6.369 -5.548 -11.522 1.00 86.31 87 PRO A C 1
ATOM 668 O O . PRO A 1 87 ? 7.235 -5.907 -12.315 1.00 86.31 87 PRO A O 1
ATOM 671 N N . VAL A 1 88 ? 6.665 -4.905 -10.387 1.00 87.81 88 VAL A N 1
ATOM 672 C CA . VAL A 1 88 ? 8.038 -4.575 -9.979 1.00 87.81 88 VAL A CA 1
ATOM 673 C C . VAL A 1 88 ? 8.805 -5.851 -9.650 1.00 87.81 88 VAL A C 1
ATOM 675 O O . VAL A 1 88 ? 9.924 -6.038 -10.121 1.00 87.81 88 VAL A O 1
ATOM 678 N N . LEU A 1 89 ? 8.190 -6.762 -8.890 1.00 89.56 89 LEU A N 1
ATOM 679 C CA . LEU A 1 89 ? 8.784 -8.062 -8.574 1.00 89.56 89 LEU A CA 1
ATOM 680 C C . LEU A 1 89 ? 9.040 -8.882 -9.841 1.00 89.56 89 LEU A C 1
ATOM 682 O O . LEU A 1 89 ? 10.119 -9.447 -9.997 1.00 89.56 89 LEU A O 1
ATOM 686 N N . TYR A 1 90 ? 8.078 -8.905 -10.763 1.00 90.81 90 TYR A N 1
ATOM 687 C CA . TYR A 1 90 ? 8.218 -9.575 -12.049 1.00 90.81 90 TYR A CA 1
ATOM 688 C C . TYR A 1 90 ? 9.385 -9.000 -12.857 1.00 90.81 90 TYR A C 1
ATOM 690 O O . TYR A 1 90 ? 10.226 -9.762 -13.327 1.00 90.81 90 TYR A O 1
ATOM 698 N N . PHE A 1 91 ? 9.493 -7.670 -12.953 1.00 90.38 91 PHE A N 1
ATOM 699 C CA . PHE A 1 91 ? 10.618 -7.015 -13.621 1.00 90.38 91 PHE A CA 1
ATOM 700 C C . PHE A 1 91 ? 11.962 -7.420 -13.008 1.00 90.38 91 PHE A C 1
ATOM 702 O O . PHE A 1 91 ? 12.875 -7.797 -13.736 1.00 90.38 91 PHE A O 1
ATOM 709 N N . VAL A 1 92 ? 12.076 -7.399 -11.677 1.00 90.69 92 VAL A N 1
ATOM 710 C CA . VAL A 1 92 ? 13.304 -7.792 -10.967 1.00 90.69 92 VAL A CA 1
ATOM 711 C C . VAL A 1 92 ? 13.675 -9.246 -11.264 1.00 90.69 92 VAL A C 1
ATOM 713 O O . VAL A 1 92 ? 14.831 -9.529 -11.569 1.00 90.69 92 VAL A O 1
ATOM 716 N N . VAL A 1 93 ? 12.704 -10.163 -11.224 1.00 93.06 93 VAL A N 1
ATOM 717 C CA . VAL A 1 93 ? 12.928 -11.585 -11.529 1.00 93.06 93 VAL A CA 1
ATOM 718 C C . VAL A 1 93 ? 13.385 -11.770 -12.975 1.00 93.06 93 VAL A C 1
ATOM 720 O O . VAL A 1 93 ? 14.371 -12.463 -13.213 1.00 93.06 93 VAL A O 1
ATOM 723 N N . VAL A 1 94 ? 12.717 -11.128 -13.937 1.00 92.50 94 VAL A N 1
ATOM 724 C CA . VAL A 1 94 ? 13.083 -11.203 -15.360 1.00 92.50 94 VAL A CA 1
ATOM 725 C C . VAL A 1 94 ? 14.465 -10.597 -15.611 1.00 92.50 94 VAL A C 1
ATOM 727 O O . VAL A 1 94 ? 15.256 -11.174 -16.357 1.00 92.50 94 VAL A O 1
ATOM 730 N N . TYR A 1 95 ? 14.791 -9.476 -14.965 1.00 89.00 95 TYR A N 1
ATOM 731 C CA . TYR A 1 95 ? 16.101 -8.838 -15.078 1.00 89.00 95 TYR A CA 1
ATOM 732 C C . TYR A 1 95 ? 17.208 -9.755 -14.556 1.00 89.00 95 TYR A C 1
ATOM 734 O O . TYR A 1 95 ? 18.178 -10.014 -15.265 1.00 89.00 95 TYR A O 1
ATOM 742 N N . LEU A 1 96 ? 17.042 -10.306 -13.350 1.00 91.75 96 LEU A N 1
ATOM 743 C CA . LEU A 1 96 ? 18.015 -11.223 -12.756 1.00 91.75 96 LEU A CA 1
ATOM 744 C C . LEU A 1 96 ? 18.178 -12.494 -13.588 1.00 91.75 96 LEU A C 1
ATOM 746 O O . LEU A 1 96 ? 19.301 -12.944 -13.790 1.00 91.75 96 LEU A O 1
ATOM 750 N N . TRP A 1 97 ? 17.082 -13.040 -14.113 1.00 94.50 97 TRP A N 1
ATOM 751 C CA . TRP A 1 97 ? 17.122 -14.208 -14.990 1.00 94.50 97 TRP A CA 1
ATOM 752 C C . TRP A 1 97 ? 17.853 -13.930 -16.309 1.00 94.50 97 TRP A C 1
ATOM 754 O O . TRP A 1 97 ? 18.525 -14.802 -16.846 1.00 94.50 97 TRP A O 1
ATOM 764 N N . THR A 1 98 ? 17.726 -12.719 -16.848 1.00 91.62 98 THR A N 1
ATOM 765 C CA . THR A 1 98 ? 18.315 -12.366 -18.146 1.00 91.62 98 THR A CA 1
ATOM 766 C C . THR A 1 98 ? 19.788 -11.994 -18.002 1.00 91.62 98 THR A C 1
ATOM 768 O O . THR A 1 98 ? 20.642 -12.521 -18.711 1.00 91.62 98 THR A O 1
ATOM 771 N N . PHE A 1 99 ? 20.104 -11.107 -17.061 1.00 90.50 99 PHE A N 1
ATOM 772 C CA . PHE A 1 99 ? 21.427 -10.495 -16.942 1.00 90.50 99 PHE A CA 1
ATOM 773 C C . PHE A 1 99 ? 22.316 -11.163 -15.893 1.00 90.50 99 PHE A C 1
ATOM 775 O O . PHE A 1 99 ? 23.517 -10.911 -15.882 1.00 90.50 99 PHE A O 1
ATOM 782 N N . HIS A 1 100 ? 21.757 -12.017 -15.026 1.00 91.44 100 HIS A N 1
ATOM 783 C CA . HIS A 1 100 ? 22.480 -12.722 -13.959 1.00 91.44 100 HIS A CA 1
ATOM 784 C C . HIS A 1 100 ? 23.302 -11.791 -13.042 1.00 91.44 100 HIS A C 1
ATOM 786 O O . HIS A 1 100 ? 24.245 -12.227 -12.385 1.00 91.44 100 HIS A O 1
ATOM 792 N N . THR A 1 101 ? 22.944 -10.505 -12.980 1.00 91.25 101 THR A N 1
ATOM 793 C CA . THR A 1 101 ? 23.597 -9.486 -12.152 1.00 91.25 101 THR A CA 1
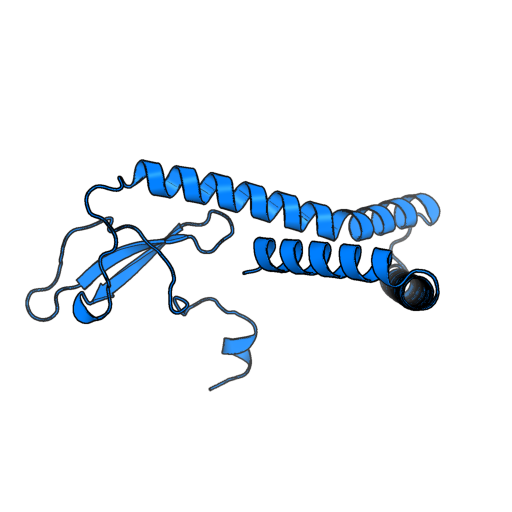ATOM 794 C C . THR A 1 101 ? 22.568 -8.535 -11.541 1.00 91.25 101 THR A C 1
ATOM 796 O O . THR A 1 101 ? 21.459 -8.379 -12.054 1.00 91.25 101 THR A O 1
ATOM 799 N N . ILE A 1 102 ? 22.946 -7.897 -10.433 1.00 90.00 102 ILE A N 1
ATOM 800 C CA . ILE A 1 102 ? 22.198 -6.814 -9.777 1.00 90.00 102 ILE A CA 1
ATOM 801 C C . ILE A 1 102 ? 22.716 -5.444 -10.259 1.00 90.00 102 ILE A C 1
ATOM 803 O O . ILE A 1 102 ? 22.049 -4.420 -10.089 1.00 90.00 102 ILE A O 1
ATOM 807 N N . ASP A 1 103 ? 23.885 -5.415 -10.904 1.00 91.44 103 ASP A N 1
ATOM 808 C CA . ASP A 1 103 ? 24.472 -4.192 -11.433 1.00 91.44 103 ASP A CA 1
ATOM 809 C C . ASP A 1 103 ? 23.544 -3.584 -12.487 1.00 91.44 103 ASP A C 1
ATOM 811 O O . ASP A 1 103 ? 23.064 -4.254 -13.404 1.00 91.44 103 ASP A O 1
ATOM 815 N N . GLY A 1 104 ? 23.240 -2.298 -12.325 1.00 87.75 104 GLY A N 1
ATOM 816 C CA . GLY A 1 104 ? 22.337 -1.586 -13.226 1.00 87.75 104 GLY A CA 1
ATOM 817 C C . GLY A 1 104 ? 20.841 -1.854 -13.008 1.00 87.75 104 GLY A C 1
ATOM 818 O O . GLY A 1 104 ? 20.030 -1.256 -13.709 1.00 87.75 104 GLY A O 1
ATOM 819 N N . LEU A 1 105 ? 20.441 -2.652 -12.009 1.00 87.12 105 LEU A N 1
ATOM 820 C CA . LEU A 1 105 ? 19.023 -2.932 -11.742 1.00 87.12 105 LEU A CA 1
ATOM 821 C C . LEU A 1 105 ? 18.223 -1.660 -11.416 1.00 87.12 105 LEU A C 1
ATOM 823 O O . LEU A 1 105 ? 17.141 -1.453 -11.956 1.00 87.12 105 LEU A O 1
ATOM 827 N N . LEU A 1 106 ? 18.766 -0.784 -10.566 1.00 89.50 106 LEU A N 1
ATOM 828 C CA . LEU A 1 106 ? 18.147 0.504 -10.230 1.00 89.50 106 LEU A CA 1
ATOM 829 C C . LEU A 1 106 ? 17.947 1.411 -11.458 1.00 89.50 106 LEU A C 1
ATOM 831 O O . LEU A 1 106 ? 16.810 1.820 -11.693 1.00 89.50 106 LEU A O 1
ATOM 835 N N . PRO A 1 107 ? 18.982 1.730 -12.263 1.00 90.25 107 PRO A N 1
ATOM 836 C CA . PRO A 1 107 ? 18.778 2.546 -13.455 1.00 90.25 107 PRO A CA 1
ATOM 837 C C . PRO A 1 107 ? 17.868 1.863 -14.487 1.00 90.25 107 PRO A C 1
ATOM 839 O O . PRO A 1 107 ? 17.037 2.546 -15.078 1.00 90.25 107 PRO A O 1
ATOM 842 N N . ALA A 1 108 ? 17.933 0.536 -14.656 1.00 87.44 108 ALA A N 1
ATOM 843 C CA . ALA A 1 108 ? 17.022 -0.196 -15.539 1.00 87.44 108 ALA A CA 1
ATOM 844 C C . ALA A 1 108 ? 15.560 -0.104 -15.074 1.00 87.44 108 ALA A C 1
ATOM 846 O O . ALA A 1 108 ? 14.664 0.104 -15.890 1.00 87.44 108 ALA A O 1
ATOM 847 N N . LEU A 1 109 ? 15.317 -0.191 -13.763 1.00 88.12 109 LEU A N 1
ATOM 848 C CA . LEU A 1 109 ? 13.991 -0.013 -13.177 1.00 88.12 109 LEU A CA 1
ATOM 849 C C . LEU A 1 109 ? 13.460 1.407 -13.415 1.00 88.12 109 LEU A C 1
ATOM 851 O O . LEU A 1 109 ? 12.287 1.575 -13.739 1.00 88.12 109 LEU A O 1
ATOM 855 N N . VAL A 1 110 ? 14.314 2.427 -13.284 1.00 90.12 110 VAL A N 1
ATOM 856 C CA . VAL A 1 110 ? 13.939 3.823 -13.562 1.00 90.12 110 VAL A CA 1
ATOM 857 C C . VAL A 1 110 ? 13.573 4.007 -15.034 1.00 90.12 110 VAL A C 1
ATOM 859 O O . VAL A 1 110 ? 12.543 4.609 -15.324 1.00 90.12 110 VAL A O 1
ATOM 862 N N . VAL A 1 111 ? 14.364 3.461 -15.961 1.00 91.50 111 VAL A N 1
ATOM 863 C CA . VAL A 1 111 ? 14.060 3.521 -17.400 1.00 91.50 111 VAL A CA 1
ATOM 864 C C . VAL A 1 111 ? 12.740 2.814 -17.706 1.00 91.50 111 VAL A C 1
ATOM 866 O O . VAL A 1 111 ? 11.873 3.400 -18.347 1.00 91.50 111 VAL A O 1
ATOM 869 N N . ALA A 1 112 ? 12.533 1.608 -17.173 1.00 87.12 112 ALA A N 1
ATOM 870 C CA . ALA A 1 112 ? 11.280 0.874 -17.343 1.00 87.12 112 ALA A CA 1
ATOM 871 C C . ALA A 1 112 ? 10.071 1.643 -16.778 1.00 87.12 112 ALA A C 1
ATOM 873 O O . ALA A 1 112 ? 8.994 1.648 -17.376 1.00 87.12 112 ALA A O 1
ATOM 874 N N . ALA A 1 113 ? 10.241 2.331 -15.645 1.00 87.00 113 ALA A N 1
ATOM 875 C CA . ALA A 1 113 ? 9.201 3.177 -15.071 1.00 87.00 113 ALA A CA 1
ATOM 876 C C . ALA A 1 113 ? 8.875 4.383 -15.969 1.00 87.00 113 ALA A C 1
ATOM 878 O O . ALA A 1 113 ? 7.701 4.720 -16.130 1.00 87.00 113 ALA A O 1
ATOM 879 N N . LEU A 1 114 ? 9.886 5.012 -16.577 1.00 90.75 114 LEU A N 1
ATOM 880 C CA . LEU A 1 114 ? 9.696 6.119 -17.519 1.00 90.75 114 LEU A CA 1
ATOM 881 C C . LEU A 1 114 ? 8.984 5.663 -18.798 1.00 90.75 114 LEU A C 1
ATOM 883 O O . LEU A 1 114 ? 8.036 6.324 -19.219 1.00 90.75 114 LEU A O 1
ATOM 887 N N . ASP A 1 115 ? 9.359 4.515 -19.362 1.00 90.00 115 ASP A N 1
ATOM 888 C CA . ASP A 1 115 ? 8.675 3.931 -20.524 1.00 90.00 115 ASP A CA 1
ATOM 889 C C . ASP A 1 115 ? 7.219 3.580 -20.209 1.00 90.00 115 ASP A C 1
ATOM 891 O O . ASP A 1 115 ? 6.306 3.858 -20.995 1.00 90.00 115 ASP A O 1
ATOM 895 N N . SER A 1 116 ? 6.967 3.024 -19.021 1.00 87.00 116 SER A N 1
ATOM 896 C CA . SER A 1 116 ? 5.606 2.756 -18.564 1.00 87.00 116 SER A CA 1
ATOM 897 C C . SER A 1 116 ? 4.800 4.048 -18.395 1.00 87.00 116 SER A C 1
ATOM 899 O O . SER A 1 116 ? 3.610 4.064 -18.711 1.00 87.00 116 SER A O 1
ATOM 901 N N . ALA A 1 117 ? 5.418 5.130 -17.914 1.00 87.38 117 ALA A N 1
ATOM 902 C CA . ALA A 1 117 ? 4.766 6.430 -17.784 1.00 87.38 117 ALA A CA 1
ATOM 903 C C . ALA A 1 117 ? 4.453 7.045 -19.156 1.00 87.38 117 ALA A C 1
ATOM 905 O O . ALA A 1 117 ? 3.341 7.529 -19.364 1.00 87.38 117 ALA A O 1
ATOM 906 N N . ALA A 1 118 ? 5.383 6.971 -20.109 1.00 90.44 118 ALA A N 1
ATOM 907 C CA . ALA A 1 118 ? 5.165 7.427 -21.480 1.00 90.44 118 ALA A CA 1
ATOM 908 C C . ALA A 1 118 ? 4.021 6.650 -22.154 1.00 90.44 118 ALA A C 1
ATOM 910 O O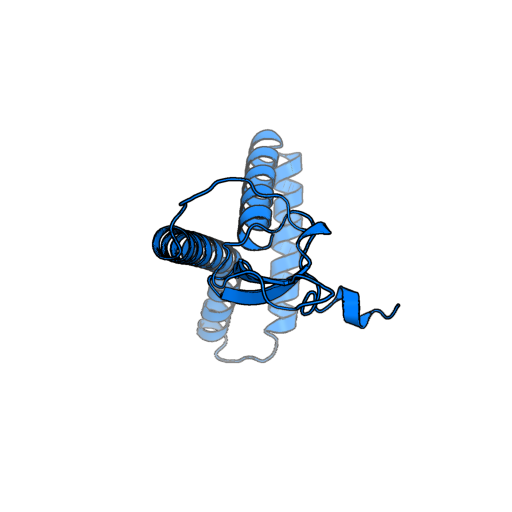 . ALA A 1 118 ? 3.112 7.252 -22.725 1.00 90.44 118 ALA A O 1
ATOM 911 N N . SER A 1 119 ? 4.002 5.325 -21.987 1.00 88.69 119 SER A N 1
ATOM 912 C CA . SER A 1 119 ? 2.927 4.454 -22.481 1.00 88.69 119 SER A CA 1
ATOM 913 C C . SER A 1 119 ? 1.572 4.796 -21.855 1.00 88.69 119 SER A C 1
ATOM 915 O O . SER A 1 119 ? 0.536 4.734 -22.514 1.00 88.69 119 SER A O 1
ATOM 917 N N . MET A 1 120 ? 1.560 5.194 -20.580 1.00 86.00 120 MET A N 1
ATOM 918 C CA . MET A 1 120 ? 0.342 5.642 -19.910 1.00 86.00 120 MET A CA 1
ATOM 919 C C . MET A 1 120 ? -0.167 6.975 -20.471 1.00 86.00 120 MET A C 1
ATOM 921 O O . MET A 1 120 ? -1.373 7.141 -20.644 1.00 86.00 120 MET A O 1
ATOM 925 N N . VAL A 1 121 ? 0.726 7.921 -20.777 1.00 90.06 121 VAL A N 1
ATOM 926 C CA . VAL A 1 121 ? 0.345 9.188 -21.423 1.00 90.06 121 VAL A CA 1
ATOM 927 C C . VAL A 1 121 ? -0.279 8.916 -22.789 1.00 90.06 121 VAL A C 1
ATOM 929 O O . VAL A 1 121 ? -1.346 9.451 -23.086 1.00 90.06 121 VAL A O 1
ATOM 932 N N . ASP A 1 122 ? 0.327 8.033 -23.582 1.00 91.25 122 ASP A N 1
ATOM 933 C CA . ASP A 1 122 ? -0.234 7.617 -24.867 1.00 91.25 122 ASP A CA 1
ATOM 934 C C . ASP A 1 122 ? -1.621 6.969 -24.709 1.00 91.25 122 ASP A C 1
ATOM 936 O O . ASP A 1 122 ? -2.563 7.320 -25.422 1.00 91.25 122 ASP A O 1
ATOM 940 N N . LEU A 1 123 ? -1.807 6.106 -23.703 1.00 86.12 123 LEU A N 1
ATOM 941 C CA . LEU A 1 123 ? -3.106 5.499 -23.400 1.00 86.12 123 LEU A CA 1
ATOM 942 C C . LEU A 1 123 ? -4.177 6.548 -23.055 1.00 86.12 123 LEU A C 1
ATOM 944 O O . LEU A 1 123 ? -5.328 6.416 -23.471 1.00 86.12 123 LEU A O 1
ATOM 948 N N . VAL A 1 124 ? -3.816 7.594 -22.307 1.00 90.56 124 VAL A N 1
ATOM 949 C CA . VAL A 1 124 ? -4.731 8.695 -21.961 1.00 90.56 124 VAL A CA 1
ATOM 950 C C . VAL A 1 124 ? -5.146 9.477 -23.207 1.00 90.56 124 VAL A C 1
ATOM 952 O O . VAL A 1 124 ? -6.321 9.817 -23.343 1.00 90.56 124 VAL A O 1
ATOM 955 N N . LEU A 1 125 ? -4.207 9.739 -24.117 1.00 93.25 125 LEU A N 1
ATOM 956 C CA . LEU A 1 125 ? -4.463 10.496 -25.344 1.00 93.25 125 LEU A CA 1
ATOM 957 C C . LEU A 1 125 ? -5.281 9.692 -26.361 1.00 93.25 125 LEU A C 1
ATOM 959 O O . LEU A 1 125 ? -6.194 10.228 -26.985 1.00 93.25 125 LEU A O 1
ATOM 963 N N . THR A 1 126 ? -4.979 8.404 -26.515 1.00 94.56 126 THR A N 1
ATOM 964 C CA . THR A 1 126 ? -5.605 7.542 -27.527 1.00 94.56 126 THR A CA 1
ATOM 965 C C . THR A 1 126 ? -6.920 6.921 -27.055 1.00 94.56 126 THR A C 1
ATOM 967 O O . THR A 1 126 ? -7.833 6.720 -27.857 1.00 94.56 126 THR A O 1
ATOM 970 N N . ARG A 1 127 ? -7.044 6.596 -25.760 1.00 92.50 127 ARG A N 1
ATOM 971 C CA . ARG A 1 127 ? -8.194 5.881 -25.175 1.00 92.50 127 ARG A CA 1
ATOM 972 C C . ARG A 1 127 ? -8.565 6.438 -23.791 1.00 92.50 127 ARG A C 1
ATOM 974 O O . ARG A 1 127 ? -8.489 5.720 -22.787 1.00 92.50 127 ARG A O 1
ATOM 981 N N . PRO A 1 128 ? -9.074 7.680 -23.719 1.00 89.75 128 PRO A N 1
ATOM 982 C CA . PRO A 1 128 ? -9.278 8.395 -22.456 1.00 89.75 128 PRO A CA 1
ATOM 983 C C . PRO A 1 128 ? -10.241 7.681 -21.500 1.00 89.75 128 PRO A C 1
ATOM 985 O O . PRO A 1 128 ? -10.028 7.674 -20.291 1.00 89.75 128 PRO A O 1
ATOM 988 N N . LEU A 1 129 ? -11.279 7.026 -22.030 1.00 92.50 129 LEU A N 1
ATOM 989 C CA . LEU A 1 129 ? -12.257 6.282 -21.231 1.00 92.50 129 LEU A CA 1
ATOM 990 C C . LEU A 1 129 ? -11.630 5.060 -20.541 1.00 92.50 129 LEU A C 1
ATOM 992 O O . LEU A 1 129 ? -11.873 4.829 -19.359 1.00 92.50 129 LEU A O 1
ATOM 996 N N . GLN A 1 130 ? -10.783 4.306 -21.250 1.00 88.75 130 GLN A N 1
ATOM 997 C CA . GLN A 1 130 ? -10.086 3.145 -20.681 1.00 88.75 130 GLN A CA 1
ATOM 998 C C . GLN A 1 130 ? -9.059 3.589 -19.634 1.00 88.75 130 GLN A C 1
ATOM 1000 O O . GLN A 1 130 ? -9.012 3.023 -18.541 1.00 88.75 130 GLN A O 1
ATOM 1005 N N . ALA A 1 131 ? -8.301 4.648 -19.932 1.00 87.81 131 ALA A N 1
ATOM 1006 C CA . ALA A 1 131 ? -7.340 5.226 -19.001 1.00 87.81 131 ALA A CA 1
ATOM 1007 C C . ALA A 1 131 ? -8.018 5.748 -17.722 1.00 87.81 131 ALA A C 1
ATOM 1009 O O . ALA A 1 131 ? -7.557 5.460 -16.620 1.00 87.81 131 ALA A O 1
ATOM 1010 N N . ALA A 1 132 ? -9.151 6.449 -17.842 1.00 89.44 132 ALA A N 1
ATOM 1011 C CA . ALA A 1 132 ? -9.897 6.963 -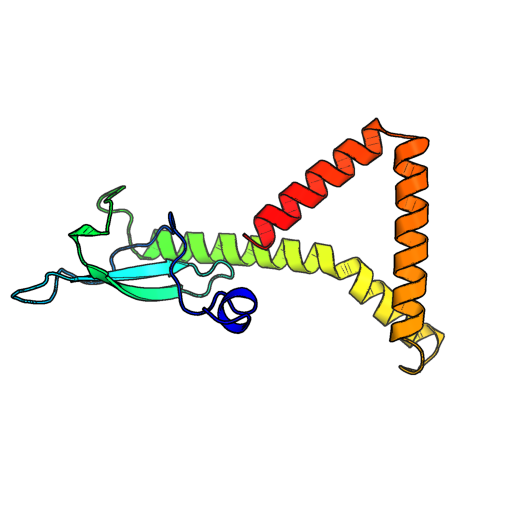16.695 1.00 89.44 132 ALA A CA 1
ATOM 1012 C C . ALA A 1 132 ? -10.403 5.838 -15.780 1.00 89.44 132 ALA A C 1
ATOM 1014 O O . ALA A 1 132 ? -10.283 5.945 -14.557 1.00 89.44 132 ALA A O 1
ATOM 1015 N N . VAL A 1 133 ? -10.922 4.746 -16.354 1.00 92.44 133 VAL A N 1
ATOM 1016 C CA . VAL A 1 133 ? -11.347 3.563 -15.588 1.00 92.44 133 VAL A CA 1
ATOM 1017 C C . VAL A 1 133 ? -10.152 2.941 -14.871 1.00 92.44 133 VAL A C 1
ATOM 1019 O O . VAL A 1 133 ? -10.211 2.735 -13.660 1.00 92.44 133 VAL A O 1
ATOM 1022 N N . PHE A 1 134 ? -9.048 2.704 -15.582 1.00 88.06 134 PHE A N 1
ATOM 1023 C CA . PHE A 1 134 ? -7.842 2.119 -15.000 1.00 88.06 134 PHE A CA 1
ATOM 1024 C C . PHE A 1 134 ? -7.277 2.966 -13.850 1.00 88.06 134 PHE A C 1
ATOM 1026 O O . PHE A 1 134 ? -6.987 2.436 -12.776 1.00 88.06 134 PHE A O 1
ATOM 1033 N N . LEU A 1 135 ? -7.158 4.283 -14.045 1.00 88.56 135 LEU A N 1
ATOM 1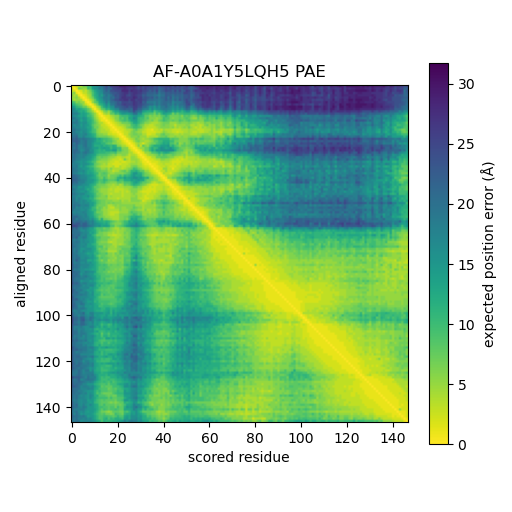034 C CA . LEU A 1 135 ? -6.653 5.211 -13.032 1.00 88.56 135 LEU A CA 1
ATOM 1035 C C . LEU A 1 135 ? -7.581 5.272 -11.820 1.00 88.56 135 LEU A C 1
ATOM 1037 O O . LEU A 1 135 ? -7.108 5.242 -10.687 1.00 88.56 135 LEU A O 1
ATOM 1041 N N . SER A 1 136 ? -8.896 5.299 -12.047 1.00 90.31 136 SER A N 1
ATOM 1042 C CA . SER A 1 136 ? -9.890 5.325 -10.971 1.00 90.31 136 SER A CA 1
ATOM 1043 C C . SER A 1 136 ? -9.838 4.052 -10.131 1.00 90.31 136 SER A C 1
ATOM 1045 O O . SER A 1 136 ? -9.812 4.129 -8.903 1.00 90.31 136 SER A O 1
ATOM 1047 N N . VAL A 1 137 ? -9.773 2.884 -10.777 1.00 89.62 137 VAL A N 1
ATOM 1048 C CA . VAL A 1 137 ? -9.663 1.584 -10.099 1.00 89.62 137 VAL A CA 1
ATOM 1049 C C . VAL A 1 137 ? -8.341 1.481 -9.340 1.00 89.62 137 VAL A C 1
ATOM 1051 O O . VAL A 1 137 ? -8.344 1.137 -8.160 1.00 89.62 137 VAL A O 1
ATOM 1054 N N . SER A 1 138 ? -7.223 1.848 -9.969 1.00 85.12 138 SER A N 1
ATOM 1055 C CA . SER A 1 138 ? -5.898 1.831 -9.335 1.00 85.12 138 SER A CA 1
ATOM 1056 C C . SER A 1 138 ? -5.832 2.769 -8.130 1.00 85.12 138 SER A C 1
ATOM 1058 O O . SER A 1 138 ? -5.319 2.395 -7.076 1.00 85.12 138 SER A O 1
ATOM 1060 N N . TRP A 1 139 ? -6.414 3.967 -8.241 1.00 88.75 139 TRP A N 1
ATOM 1061 C CA . TRP A 1 139 ? -6.505 4.918 -7.136 1.00 88.75 139 TRP A CA 1
ATOM 1062 C C . TRP A 1 139 ? -7.353 4.376 -5.981 1.00 88.75 139 TRP A C 1
ATOM 1064 O O . TRP A 1 139 ? -6.953 4.486 -4.821 1.00 88.75 139 TRP A O 1
ATOM 1074 N N . TRP A 1 140 ? -8.493 3.748 -6.279 1.00 88.88 140 TRP A N 1
ATOM 1075 C CA . TRP A 1 140 ? -9.344 3.111 -5.272 1.00 88.88 140 TRP A CA 1
ATOM 1076 C C . TRP A 1 140 ? -8.640 1.957 -4.559 1.00 88.88 140 TRP A C 1
ATOM 1078 O O . TRP A 1 140 ? -8.683 1.888 -3.331 1.00 88.88 140 TRP A O 1
ATOM 1088 N N . LEU A 1 141 ? -7.960 1.085 -5.304 1.00 84.44 141 LEU A N 1
ATOM 1089 C CA . LEU A 1 141 ? -7.193 -0.030 -4.748 1.00 84.44 141 LEU A CA 1
ATOM 1090 C C . LEU A 1 141 ? -6.027 0.462 -3.887 1.00 84.44 141 LEU A C 1
ATOM 1092 O O . LEU A 1 141 ? -5.854 -0.017 -2.769 1.00 84.44 141 LEU A O 1
ATOM 1096 N N . GLY A 1 142 ? -5.283 1.468 -4.352 1.00 77.38 142 GLY A N 1
ATOM 1097 C CA . GLY A 1 142 ? -4.210 2.085 -3.573 1.00 77.38 142 GLY A CA 1
ATOM 1098 C C . GLY A 1 142 ? -4.739 2.735 -2.296 1.00 77.38 142 GLY A C 1
ATOM 1099 O O . GLY A 1 142 ? -4.189 2.540 -1.214 1.00 77.38 142 GLY A O 1
ATOM 1100 N N . ARG A 1 143 ? -5.867 3.449 -2.385 1.00 82.88 143 ARG A N 1
ATOM 1101 C CA . ARG A 1 143 ? -6.525 4.031 -1.212 1.00 82.88 143 ARG A CA 1
ATOM 1102 C C . ARG A 1 143 ? -7.001 2.960 -0.240 1.00 82.88 143 ARG A C 1
ATOM 1104 O O . ARG A 1 143 ? -6.873 3.181 0.951 1.00 82.88 143 ARG A O 1
ATOM 1111 N N . PHE A 1 144 ? -7.518 1.835 -0.721 1.00 79.38 144 PHE A N 1
ATOM 1112 C CA . PHE A 1 144 ? -7.933 0.725 0.131 1.00 79.38 144 PHE A CA 1
ATOM 1113 C C . PHE A 1 144 ? -6.746 0.038 0.817 1.00 79.38 144 PHE A C 1
ATOM 1115 O O . PHE A 1 144 ? -6.852 -0.292 1.995 1.00 79.38 144 PHE A O 1
ATOM 1122 N N . ALA A 1 145 ? -5.635 -0.164 0.103 1.00 74.50 145 ALA A N 1
ATOM 1123 C CA . ALA A 1 145 ? -4.451 -0.847 0.617 1.00 74.50 145 ALA A CA 1
ATOM 1124 C C . ALA A 1 145 ? -3.670 -0.012 1.644 1.00 74.50 145 ALA A C 1
ATOM 1126 O O . ALA A 1 145 ? -3.225 -0.556 2.650 1.00 74.50 145 ALA A O 1
ATOM 1127 N N . PHE A 1 146 ? -3.513 1.295 1.403 1.00 73.25 146 PHE A N 1
ATOM 1128 C CA . PHE A 1 146 ? -2.580 2.148 2.156 1.00 73.25 146 PHE A CA 1
ATOM 1129 C C . PHE A 1 146 ? -3.235 3.179 3.089 1.00 73.25 146 PHE A C 1
ATOM 1131 O O . PHE A 1 146 ? -2.526 3.889 3.801 1.00 73.25 146 PHE A O 1
ATOM 1138 N N . ARG A 1 147 ? -4.566 3.307 3.092 1.00 67.50 147 ARG A N 1
ATOM 1139 C CA . ARG A 1 147 ? -5.315 4.148 4.041 1.00 67.50 147 ARG A CA 1
ATOM 1140 C C . ARG A 1 147 ? -6.427 3.326 4.666 1.00 67.50 147 ARG A C 1
ATOM 1142 O O . ARG A 1 147 ? -6.485 3.191 5.905 1.00 67.50 147 ARG A O 1
#

Radius of gyration: 22.02 Å; Cα contacts (8 Å, |Δi|>4): 117; chains: 1; bounding box: 47×34×67 Å

Solvent-accessible surface area (backbone atoms only — not comparable to full-atom values): 8634 Å² total; per-residue (Å²): 140,59,78,66,63,75,77,47,86,76,85,68,85,56,90,86,69,70,61,45,75,77,48,69,79,43,61,93,90,60,49,24,29,35,30,36,28,63,77,53,67,47,50,74,47,76,45,77,41,50,53,95,80,58,80,89,87,74,83,90,72,52,69,65,59,50,51,53,49,38,40,54,52,10,51,50,21,50,51,48,48,48,60,71,44,41,64,58,54,48,50,52,53,53,46,37,72,73,68,71,51,72,81,63,48,69,63,50,50,52,51,52,50,50,53,52,50,53,52,50,54,50,38,41,74,76,37,46,71,61,38,50,50,52,51,52,51,51,50,51,50,50,46,61,35,77,100

Nearest PDB structures (foldseek):
  5g3q-assembly2_B  TM=7.040E-01  e=3.113E+00  Homo sapiens
  1e2w-assembly2_B  TM=5.073E-01  e=4.224E+00  Chlamydomonas reinhardtii
  5v0f-assembly1_A  TM=5.523E-01  e=5.732E+00  Thermomonospora curvata DSM 43183
  5z56-assembly1_v  TM=2.523E-01  e=7.779E+00  Homo sapiens